Protein AF-A0A951GZU6-F1 (afdb_monomer_lite)

Foldseek 3Di:
DPPPVVVVVVVVVVVVVVVVVVPPPPPQADEDQFDDQCFWLQSHTFGWDQDPVQKIKGWQDDPVDSNGGRFGQDPVRDGHIDIDIDGRQDVGHPDPDDD

Sequence (99 aa):
MRSRSAARAAALALSCTALCVLAAPGSASAAITSVLAGQTMSGNPIACATQSGGVRVCQGIDGGSPTADTRLKSFDGQPLALYVILPPAPAGSDGHYPL

Radius of gyration: 24.71 Å; chains: 1; bounding box: 60×55×59 Å

Structure (mmCIF, N/CA/C/O backbone):
data_AF-A0A951GZU6-F1
#
_entry.id   AF-A0A951GZU6-F1
#
loop_
_atom_site.group_PDB
_atom_site.id
_atom_site.type_symbol
_atom_site.label_atom_id
_atom_site.label_alt_id
_atom_site.label_comp_id
_atom_site.label_asym_id
_atom_site.label_entity_id
_atom_site.label_seq_id
_atom_site.pdbx_PDB_ins_code
_atom_site.Cartn_x
_atom_site.Cartn_y
_atom_site.Cartn_z
_atom_site.occupancy
_atom_site.B_iso_or_equiv
_atom_site.auth_seq_id
_atom_site.auth_comp_id
_atom_site.auth_asym_id
_atom_site.auth_atom_id
_atom_site.pdbx_PDB_model_num
ATOM 1 N N . MET A 1 1 ? 43.139 36.514 -42.964 1.00 50.34 1 MET A N 1
ATOM 2 C CA . MET A 1 1 ? 42.524 36.380 -41.618 1.00 50.34 1 MET A CA 1
ATOM 3 C C . MET A 1 1 ? 41.064 35.887 -41.712 1.00 50.34 1 MET A C 1
ATOM 5 O O . MET A 1 1 ? 40.158 36.655 -41.433 1.00 50.34 1 MET A O 1
ATOM 9 N N . ARG A 1 2 ? 40.794 34.630 -42.121 1.00 53.12 2 ARG A N 1
ATOM 10 C CA . ARG A 1 2 ? 39.407 34.104 -42.271 1.00 53.12 2 ARG A CA 1
ATOM 11 C C . ARG A 1 2 ? 39.160 32.675 -41.745 1.00 53.12 2 ARG A C 1
ATOM 13 O O . ARG A 1 2 ? 38.034 32.207 -41.795 1.00 53.12 2 ARG A O 1
ATOM 20 N N . SER A 1 3 ? 40.163 31.987 -41.194 1.00 51.47 3 SER A N 1
ATOM 21 C CA . SER A 1 3 ? 40.061 30.559 -40.834 1.00 51.47 3 SER A CA 1
ATOM 22 C C . SER A 1 3 ? 39.720 30.258 -39.366 1.00 51.47 3 SER A C 1
ATOM 24 O O . SER A 1 3 ? 39.496 29.103 -39.023 1.00 51.47 3 SER A O 1
ATOM 26 N N . ARG A 1 4 ? 39.651 31.260 -38.475 1.00 49.19 4 ARG A N 1
ATOM 27 C CA . ARG A 1 4 ? 39.423 31.034 -37.028 1.00 49.19 4 ARG A CA 1
ATOM 28 C C . ARG A 1 4 ? 37.943 30.955 -36.619 1.00 49.19 4 ARG A C 1
ATOM 30 O O . ARG A 1 4 ? 37.653 30.532 -35.504 1.00 49.19 4 ARG A O 1
ATOM 37 N N . SER A 1 5 ? 37.015 31.339 -37.499 1.00 50.28 5 SER A N 1
ATOM 38 C CA . SER A 1 5 ? 35.581 31.418 -37.173 1.00 50.28 5 SER A CA 1
ATOM 39 C C . SER A 1 5 ? 34.852 30.072 -37.278 1.00 50.28 5 SER A C 1
ATOM 41 O O . SER A 1 5 ? 33.961 29.807 -36.479 1.00 50.28 5 SER A O 1
ATOM 43 N N . ALA A 1 6 ? 35.261 29.190 -38.196 1.00 50.09 6 ALA A N 1
ATOM 44 C CA . ALA A 1 6 ? 34.608 27.891 -38.403 1.00 50.09 6 ALA A CA 1
ATOM 45 C C . ALA A 1 6 ? 34.881 26.891 -37.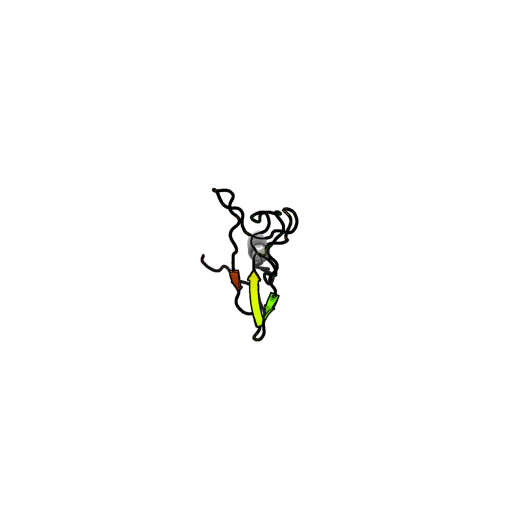261 1.00 50.09 6 ALA A C 1
ATOM 47 O O . ALA A 1 6 ? 33.987 26.163 -36.841 1.00 50.09 6 ALA A O 1
ATOM 48 N N . ALA A 1 7 ? 36.094 26.912 -36.696 1.00 48.81 7 ALA A N 1
ATOM 49 C CA . ALA A 1 7 ? 36.480 26.026 -35.594 1.00 48.81 7 ALA A CA 1
ATOM 50 C C . ALA A 1 7 ? 35.704 26.312 -34.292 1.00 48.81 7 ALA A C 1
ATOM 52 O O . ALA A 1 7 ? 35.429 25.402 -33.516 1.00 48.81 7 ALA A O 1
ATOM 53 N N . ARG A 1 8 ? 35.309 27.574 -34.066 1.00 51.31 8 ARG A N 1
ATOM 54 C CA . ARG A 1 8 ? 34.509 27.977 -32.897 1.00 51.31 8 ARG A CA 1
ATOM 55 C C . ARG A 1 8 ? 33.042 27.563 -33.014 1.00 51.31 8 ARG A C 1
ATOM 57 O O . ARG A 1 8 ? 32.432 27.237 -32.004 1.00 51.31 8 ARG A O 1
ATOM 64 N N . ALA A 1 9 ? 32.498 27.535 -34.232 1.00 49.47 9 ALA A N 1
ATOM 65 C CA . ALA A 1 9 ? 31.128 27.091 -34.482 1.00 49.47 9 ALA A CA 1
ATOM 66 C C . ALA A 1 9 ? 30.970 25.570 -34.296 1.00 49.47 9 ALA A C 1
ATOM 68 O O . ALA A 1 9 ? 29.984 25.121 -33.719 1.00 49.47 9 ALA A O 1
ATOM 69 N N . ALA A 1 10 ? 31.969 24.781 -34.706 1.00 51.88 10 ALA A N 1
ATOM 70 C CA . ALA A 1 10 ? 31.949 23.325 -34.544 1.00 51.88 10 ALA A CA 1
ATOM 71 C C . ALA A 1 10 ? 32.040 22.882 -33.069 1.00 51.88 10 ALA A C 1
ATOM 73 O O . ALA A 1 10 ? 31.375 21.930 -32.666 1.00 51.88 10 ALA A O 1
ATOM 74 N N . ALA A 1 11 ? 32.813 23.599 -32.246 1.00 51.97 11 ALA A N 1
ATOM 75 C CA . ALA A 1 11 ? 32.961 23.290 -30.823 1.00 51.97 11 ALA A CA 1
ATOM 76 C C . ALA A 1 11 ? 31.679 23.553 -30.005 1.00 51.97 11 ALA A C 1
ATOM 78 O O . ALA A 1 11 ? 31.427 22.851 -29.030 1.00 51.97 11 ALA A O 1
ATOM 79 N N . LEU A 1 12 ? 30.854 24.529 -30.410 1.00 50.94 12 LEU A N 1
ATOM 80 C CA . LEU A 1 12 ? 29.588 24.846 -29.735 1.00 50.94 12 LEU A CA 1
ATOM 81 C C . LEU A 1 12 ? 28.463 23.848 -30.062 1.00 50.94 12 LEU A C 1
ATOM 83 O O . LEU A 1 12 ? 27.545 23.663 -29.268 1.00 50.94 12 LEU A O 1
ATOM 87 N N . ALA A 1 13 ? 28.519 23.209 -31.233 1.00 52.75 13 ALA A N 1
ATOM 88 C CA . ALA A 1 13 ? 27.505 22.246 -31.655 1.00 52.75 13 ALA A CA 1
ATOM 89 C C . ALA A 1 13 ? 27.635 20.899 -30.921 1.00 52.75 13 ALA A C 1
ATOM 91 O O . ALA A 1 13 ? 26.624 20.265 -30.632 1.00 52.75 13 ALA A O 1
ATOM 92 N N . LEU A 1 14 ? 28.860 20.486 -30.566 1.00 52.34 14 LEU A N 1
ATOM 93 C CA . LEU A 1 14 ? 29.105 19.244 -29.818 1.00 52.34 14 LEU A CA 1
ATOM 94 C C . LEU A 1 14 ? 28.691 19.324 -28.340 1.00 52.34 14 LEU A C 1
ATOM 96 O O . LEU A 1 14 ? 28.393 18.297 -27.734 1.00 52.34 14 LEU A O 1
ATOM 100 N N . SER A 1 15 ? 28.674 20.519 -27.744 1.00 51.25 15 SER A N 1
ATOM 101 C CA . SER A 1 15 ? 28.318 20.692 -26.331 1.00 51.25 15 SER A CA 1
ATOM 102 C C . SER A 1 15 ? 26.807 20.671 -26.077 1.00 51.25 15 SER A C 1
ATOM 104 O O . SER A 1 15 ? 26.389 20.292 -24.985 1.00 51.25 15 SER A O 1
ATOM 106 N N . CYS A 1 16 ? 25.973 21.003 -27.071 1.00 51.28 16 CYS A N 1
ATOM 107 C CA . CYS A 1 16 ? 24.512 20.940 -26.925 1.00 51.28 16 CYS A CA 1
ATOM 108 C C . CYS A 1 16 ? 23.958 19.509 -26.992 1.00 51.28 16 CYS A C 1
ATOM 110 O O . CYS A 1 16 ? 23.021 19.186 -26.266 1.00 51.28 16 CYS A O 1
ATOM 112 N N . THR A 1 17 ? 24.539 18.621 -27.802 1.00 54.91 17 THR A N 1
ATOM 113 C CA . THR A 1 17 ? 24.065 17.230 -27.925 1.00 54.91 17 THR A CA 1
ATOM 114 C C . THR A 1 17 ? 24.376 16.380 -26.693 1.00 54.91 17 THR A C 1
ATOM 116 O O . THR A 1 17 ? 23.606 15.478 -26.371 1.00 54.91 17 THR A O 1
ATOM 119 N N . ALA A 1 18 ? 25.452 16.687 -25.961 1.00 53.28 18 ALA A N 1
ATOM 120 C CA . ALA A 1 18 ? 25.807 15.976 -24.731 1.00 53.28 18 ALA A CA 1
ATOM 121 C C . ALA A 1 18 ? 24.868 16.309 -23.553 1.00 53.28 18 ALA A C 1
ATOM 123 O O . ALA A 1 18 ? 24.602 15.444 -22.720 1.00 53.28 18 ALA A O 1
ATOM 124 N N . LEU A 1 19 ? 24.317 17.530 -23.498 1.00 52.81 19 LEU A N 1
ATOM 125 C CA . LEU A 1 19 ? 23.400 17.937 -22.425 1.00 52.81 19 LEU A CA 1
ATOM 126 C C . LEU A 1 19 ? 21.993 17.332 -22.563 1.00 52.81 19 LEU A C 1
ATOM 128 O O . LEU A 1 19 ? 21.329 17.115 -21.552 1.00 52.81 19 LEU A O 1
ATOM 132 N N . CYS A 1 20 ? 21.542 17.012 -23.780 1.00 53.56 20 CYS A N 1
ATOM 133 C CA . CYS A 1 20 ? 20.224 16.403 -23.987 1.00 53.56 20 CYS A CA 1
ATOM 134 C C . CYS A 1 20 ? 20.141 14.942 -23.512 1.00 53.56 20 CYS A C 1
ATOM 136 O O . CYS A 1 20 ? 19.050 14.482 -23.186 1.00 53.56 20 CYS A O 1
ATOM 138 N N . VAL A 1 21 ? 21.264 14.218 -23.423 1.00 54.84 21 VAL A N 1
ATOM 139 C CA . VAL A 1 21 ? 21.280 12.817 -22.954 1.00 54.84 21 VAL A CA 1
ATOM 140 C C . VAL A 1 21 ? 21.155 12.719 -21.428 1.00 54.84 21 VAL A C 1
ATOM 142 O O . VAL A 1 21 ? 20.551 11.774 -20.930 1.00 54.84 21 VAL A O 1
ATOM 145 N N . LEU A 1 22 ? 21.651 13.708 -20.672 1.00 54.34 22 LEU A N 1
ATOM 146 C CA . LEU A 1 22 ? 21.530 13.726 -19.205 1.00 54.34 22 LEU A CA 1
ATOM 147 C C . LEU A 1 22 ? 20.175 14.247 -18.701 1.00 54.34 22 LEU A C 1
ATOM 149 O O . LEU A 1 22 ? 19.872 14.103 -17.520 1.00 54.34 22 LEU A O 1
ATOM 153 N N . ALA A 1 23 ? 19.366 14.850 -19.574 1.00 53.06 23 ALA A N 1
ATOM 154 C CA . ALA A 1 23 ? 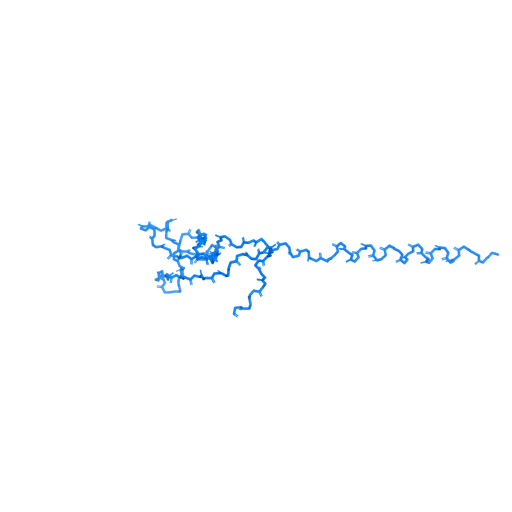18.056 15.395 -19.225 1.00 53.06 23 ALA A CA 1
ATOM 155 C C . ALA A 1 23 ? 16.895 14.425 -19.502 1.00 53.06 23 ALA A C 1
ATOM 157 O O . ALA A 1 23 ? 15.739 14.790 -19.291 1.00 53.06 23 ALA A O 1
ATOM 158 N N . ALA A 1 24 ? 17.171 13.200 -19.965 1.00 53.34 24 ALA A N 1
ATOM 159 C CA . ALA A 1 24 ? 16.147 12.170 -20.034 1.00 53.34 24 ALA A CA 1
ATOM 160 C C . ALA A 1 24 ? 15.751 11.795 -18.594 1.00 53.34 24 ALA A C 1
ATOM 162 O O . ALA A 1 24 ? 16.611 11.308 -17.854 1.00 53.34 24 ALA A O 1
ATOM 163 N N . PRO A 1 25 ? 14.494 12.011 -18.157 1.00 51.28 25 PRO A N 1
ATOM 164 C CA . PRO A 1 25 ? 14.047 11.485 -16.879 1.00 51.28 25 PRO A CA 1
ATOM 165 C C . PRO A 1 25 ? 14.192 9.965 -16.944 1.00 51.28 25 PRO A C 1
ATOM 167 O O . PRO A 1 25 ? 13.464 9.288 -17.669 1.00 51.28 25 PRO A O 1
ATOM 170 N N . GLY A 1 26 ? 15.183 9.428 -16.235 1.00 49.69 26 GLY A N 1
ATOM 171 C CA . GLY A 1 26 ? 15.360 7.993 -16.109 1.00 49.69 26 GLY A CA 1
ATOM 172 C C . GLY A 1 26 ? 14.117 7.418 -15.449 1.00 49.69 26 GLY A C 1
ATOM 173 O O . GLY A 1 26 ? 13.888 7.641 -14.262 1.00 49.69 26 GLY A O 1
ATOM 174 N N . SER A 1 27 ? 13.299 6.692 -16.209 1.00 53.62 27 SER A N 1
ATOM 175 C CA . SER A 1 27 ? 12.164 5.934 -15.684 1.00 53.62 27 SER A CA 1
ATOM 176 C C . SER A 1 27 ? 12.667 4.705 -14.920 1.00 53.62 27 SER A C 1
ATOM 178 O O . SER A 1 27 ? 12.456 3.568 -15.330 1.00 53.62 27 SER A O 1
ATOM 180 N N . ALA A 1 28 ? 13.358 4.920 -13.803 1.00 48.09 28 ALA A N 1
ATOM 181 C CA . ALA A 1 28 ? 13.660 3.873 -12.838 1.00 48.09 28 ALA A CA 1
ATOM 182 C C . ALA A 1 28 ? 12.431 3.674 -11.938 1.00 48.09 28 ALA A C 1
ATOM 184 O O . ALA A 1 28 ? 12.411 4.094 -10.785 1.00 48.09 28 ALA A O 1
ATOM 185 N N . SER A 1 29 ? 11.369 3.084 -12.491 1.00 59.16 29 SER A N 1
ATOM 186 C CA . SER A 1 29 ? 10.235 2.622 -11.686 1.00 59.16 29 SER A CA 1
ATOM 187 C C . SER A 1 29 ? 10.570 1.215 -11.170 1.00 59.16 29 SER A C 1
ATOM 189 O O . SER A 1 29 ? 10.786 0.284 -11.940 1.00 59.16 29 SER A O 1
ATOM 191 N N . ALA A 1 30 ? 10.749 1.069 -9.859 1.00 67.81 30 ALA A N 1
ATOM 192 C CA . ALA A 1 30 ? 11.004 -0.226 -9.232 1.00 67.81 30 ALA A CA 1
ATOM 193 C C . ALA A 1 30 ? 9.711 -1.057 -9.173 1.00 67.81 30 ALA A C 1
ATOM 195 O O . ALA A 1 30 ? 8.613 -0.505 -9.224 1.00 67.81 30 ALA A O 1
ATOM 196 N N . ALA A 1 31 ? 9.832 -2.380 -9.032 1.00 78.00 31 ALA A N 1
ATOM 197 C CA . ALA A 1 31 ? 8.670 -3.229 -8.786 1.00 78.00 31 ALA A CA 1
ATOM 198 C C . ALA A 1 31 ? 7.934 -2.761 -7.516 1.00 78.00 31 ALA A C 1
ATOM 200 O O . ALA A 1 31 ? 8.529 -2.636 -6.444 1.00 78.00 31 ALA A O 1
ATOM 201 N N . ILE A 1 32 ? 6.632 -2.524 -7.637 1.00 85.19 32 ILE A N 1
ATOM 202 C CA . ILE A 1 32 ? 5.732 -2.164 -6.550 1.00 85.19 32 ILE A CA 1
ATOM 203 C C . ILE A 1 32 ? 5.615 -3.364 -5.608 1.00 85.19 32 ILE A C 1
ATOM 205 O O . ILE A 1 32 ? 5.163 -4.451 -5.983 1.00 85.19 32 ILE A O 1
ATOM 209 N N . THR A 1 33 ? 6.042 -3.145 -4.368 1.00 89.44 33 THR A N 1
ATOM 210 C CA . THR A 1 33 ? 5.967 -4.109 -3.260 1.00 89.44 33 THR A CA 1
ATOM 211 C C . THR A 1 33 ? 4.940 -3.708 -2.205 1.00 89.44 33 THR A C 1
ATOM 213 O O . THR A 1 33 ? 4.643 -4.490 -1.305 1.00 89.44 33 THR A O 1
ATOM 216 N N . SER A 1 34 ? 4.385 -2.498 -2.301 1.00 91.81 34 SER A N 1
ATOM 217 C CA . SER A 1 34 ? 3.302 -2.024 -1.446 1.00 91.81 34 SER A CA 1
ATOM 218 C C . SER A 1 34 ? 2.540 -0.870 -2.099 1.00 91.81 34 SER A C 1
ATOM 220 O O . SER A 1 34 ? 3.079 -0.185 -2.968 1.00 91.81 34 SER A O 1
ATOM 222 N N . VAL A 1 35 ? 1.291 -0.653 -1.691 1.00 91.56 35 VAL A N 1
ATOM 223 C CA . VAL A 1 35 ? 0.407 0.379 -2.258 1.00 91.56 35 VAL A CA 1
ATOM 224 C C . VAL A 1 35 ? -0.218 1.252 -1.169 1.00 91.56 35 VAL A C 1
ATOM 226 O O . VAL A 1 35 ? -0.282 0.866 -0.001 1.00 91.56 35 VAL A O 1
ATOM 229 N N . LEU A 1 36 ? -0.710 2.430 -1.570 1.00 93.12 36 LEU A N 1
ATOM 230 C CA . LEU A 1 36 ? -1.576 3.299 -0.756 1.00 93.12 36 LEU A CA 1
ATOM 231 C C . LEU A 1 36 ? -0.966 3.739 0.594 1.00 93.12 36 LEU A C 1
ATOM 233 O O . LEU A 1 36 ? -1.677 3.918 1.583 1.00 93.12 36 LEU A O 1
ATOM 237 N N . ALA A 1 37 ? 0.356 3.944 0.635 1.00 92.69 37 ALA A N 1
ATOM 238 C CA . ALA A 1 37 ? 1.0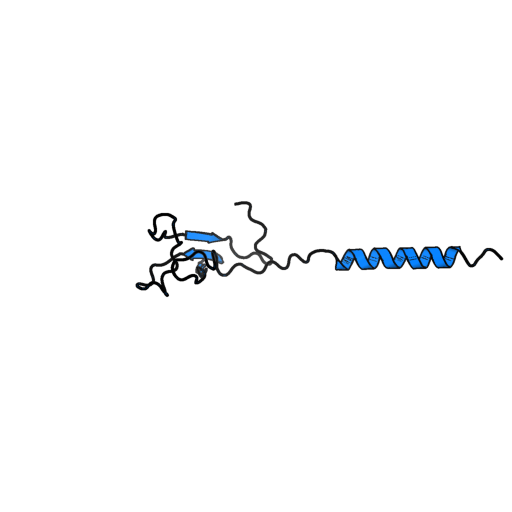56 4.471 1.807 1.00 92.69 37 ALA A CA 1
ATOM 239 C C . ALA A 1 37 ? 0.415 5.778 2.315 1.00 92.69 37 ALA A C 1
ATOM 241 O O . ALA A 1 37 ? 0.076 6.663 1.526 1.00 92.69 37 ALA A O 1
ATOM 242 N N . GLY A 1 38 ? 0.228 5.896 3.633 1.00 94.50 38 GLY A N 1
ATOM 243 C CA . GLY A 1 38 ? -0.405 7.053 4.276 1.00 94.50 38 GLY A CA 1
ATOM 244 C C . GLY A 1 38 ? -1.937 7.107 4.184 1.00 94.50 38 GLY A C 1
ATOM 245 O O . GLY A 1 38 ? -2.557 7.835 4.959 1.00 94.50 38 GLY A O 1
ATOM 246 N N . GLN A 1 39 ? -2.561 6.318 3.302 1.00 95.38 39 GLN A N 1
ATOM 247 C CA . GLN A 1 39 ? -4.016 6.341 3.076 1.00 95.38 39 GLN A CA 1
ATOM 248 C C . GLN A 1 39 ? -4.785 5.312 3.920 1.00 95.38 39 GLN A C 1
ATOM 250 O O . GLN A 1 39 ? -6.013 5.331 3.976 1.00 95.38 39 GLN A O 1
ATOM 255 N N . THR A 1 40 ? -4.083 4.403 4.591 1.00 95.88 40 THR A N 1
ATOM 256 C CA . THR A 1 40 ? -4.685 3.375 5.449 1.00 95.88 40 THR A CA 1
ATOM 257 C C . THR A 1 40 ? -5.030 3.913 6.836 1.00 95.88 40 THR A C 1
ATOM 259 O O . THR A 1 40 ? -4.562 4.991 7.223 1.00 95.88 40 THR A O 1
ATOM 262 N N . MET A 1 41 ? -5.824 3.163 7.609 1.00 95.69 41 MET A N 1
ATOM 263 C CA . MET A 1 41 ? -6.187 3.499 8.993 1.00 95.69 41 MET A CA 1
ATOM 264 C C . MET A 1 41 ? -4.945 3.775 9.852 1.00 95.69 41 MET A C 1
ATOM 266 O O . MET A 1 41 ? -4.848 4.844 10.457 1.00 95.69 41 MET A O 1
ATOM 270 N N . SER A 1 42 ? -3.955 2.881 9.801 1.00 94.62 42 SER A N 1
ATOM 271 C CA . SER A 1 42 ? -2.665 3.024 10.493 1.00 94.62 42 SER A CA 1
ATOM 272 C C . SER A 1 42 ? -1.688 4.006 9.839 1.00 94.62 42 SER A C 1
ATOM 274 O O . SER A 1 42 ? -0.735 4.441 10.481 1.00 94.62 42 SER A O 1
ATOM 276 N N . GLY A 1 43 ? -1.884 4.348 8.563 1.00 94.44 43 GLY A N 1
ATOM 277 C CA . GLY A 1 43 ? -0.908 5.074 7.744 1.00 94.44 43 GLY A CA 1
ATOM 278 C C . GLY A 1 43 ? 0.197 4.183 7.160 1.00 94.44 43 GLY A C 1
ATOM 279 O O . GLY A 1 43 ? 0.906 4.621 6.251 1.00 94.44 43 GLY A O 1
ATOM 280 N N . ASN A 1 44 ? 0.310 2.928 7.609 1.00 95.62 44 ASN A N 1
ATOM 281 C CA . ASN A 1 44 ? 1.239 1.953 7.045 1.00 95.62 44 ASN A CA 1
ATOM 282 C C . ASN A 1 44 ? 0.806 1.545 5.626 1.00 95.62 44 ASN A C 1
ATOM 284 O O . ASN A 1 44 ? -0.393 1.468 5.349 1.00 95.62 44 ASN A O 1
ATOM 288 N N . PRO A 1 45 ? 1.750 1.273 4.713 1.00 94.44 45 PRO A N 1
ATOM 289 C CA . PRO A 1 45 ? 1.411 0.842 3.363 1.00 94.44 45 PRO A CA 1
ATOM 290 C C . PRO A 1 45 ? 0.800 -0.567 3.356 1.00 94.44 45 PRO A C 1
ATOM 292 O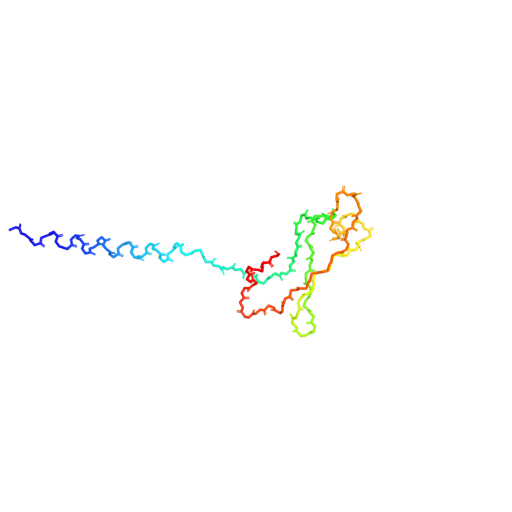 O . PRO A 1 45 ? 1.101 -1.397 4.215 1.00 94.44 45 PRO A O 1
ATOM 295 N N . ILE A 1 46 ? -0.023 -0.860 2.347 1.00 95.12 46 ILE A N 1
ATOM 296 C CA . ILE A 1 46 ? -0.558 -2.208 2.125 1.00 95.12 46 ILE A CA 1
ATOM 297 C C . ILE A 1 46 ? 0.512 -3.031 1.412 1.00 95.12 46 ILE A C 1
ATOM 299 O O . ILE A 1 46 ? 0.796 -2.787 0.239 1.00 95.12 46 ILE A O 1
ATOM 303 N N . ALA A 1 47 ? 1.113 -3.994 2.110 1.00 93.69 47 ALA A N 1
ATOM 304 C CA . ALA A 1 47 ? 2.137 -4.864 1.540 1.00 93.69 47 ALA A CA 1
ATOM 305 C C . ALA A 1 47 ? 1.560 -5.786 0.455 1.00 93.69 47 ALA A C 1
ATOM 307 O O . ALA A 1 47 ? 0.451 -6.310 0.586 1.00 93.69 47 ALA A O 1
ATOM 308 N N . CYS A 1 48 ? 2.335 -6.001 -0.606 1.00 93.00 48 CYS A N 1
ATOM 309 C CA . CYS A 1 48 ? 1.998 -6.913 -1.686 1.00 93.00 48 CYS A CA 1
ATOM 310 C C . CYS A 1 48 ? 2.763 -8.231 -1.525 1.00 93.00 48 CYS A C 1
ATOM 312 O O . CYS A 1 48 ? 3.979 -8.234 -1.333 1.00 93.00 48 CYS A O 1
ATOM 314 N N . ALA A 1 49 ? 2.065 -9.353 -1.661 1.00 92.50 49 ALA A N 1
ATOM 315 C CA . ALA A 1 49 ? 2.643 -10.688 -1.680 1.00 92.50 49 ALA A CA 1
ATOM 316 C C . ALA A 1 49 ? 2.601 -11.270 -3.097 1.00 92.50 49 ALA A C 1
ATOM 318 O O . ALA A 1 49 ? 1.574 -11.206 -3.778 1.00 92.50 49 ALA A O 1
ATOM 319 N N . THR A 1 50 ? 3.709 -11.866 -3.530 1.00 90.56 50 THR A N 1
ATOM 320 C CA . THR A 1 50 ? 3.771 -12.625 -4.783 1.00 90.56 50 THR A CA 1
ATOM 321 C C . THR A 1 50 ? 3.075 -13.972 -4.605 1.00 90.56 50 THR A C 1
ATOM 323 O O . THR A 1 50 ? 3.390 -14.726 -3.687 1.00 90.56 50 THR A O 1
ATOM 326 N N . GLN A 1 51 ? 2.141 -14.274 -5.498 1.00 90.06 51 GLN A N 1
ATOM 327 C CA . GLN A 1 51 ? 1.377 -15.516 -5.547 1.00 90.06 51 GLN A CA 1
ATOM 328 C C . GLN A 1 51 ? 2.005 -16.519 -6.525 1.00 90.06 51 GLN A C 1
ATOM 330 O O . GLN A 1 51 ? 2.910 -16.198 -7.305 1.00 90.06 51 GLN A O 1
ATOM 335 N N . SER A 1 52 ? 1.486 -17.748 -6.529 1.00 84.81 52 SER A N 1
ATOM 336 C CA . SER A 1 52 ? 1.808 -18.742 -7.557 1.00 84.81 52 SER A CA 1
ATOM 337 C C . SER A 1 52 ? 1.469 -18.195 -8.951 1.00 84.81 52 SER A C 1
ATOM 339 O O . SER A 1 52 ? 0.356 -17.720 -9.168 1.00 84.81 52 SER A O 1
ATOM 341 N N . GLY A 1 53 ? 2.414 -18.245 -9.893 1.00 81.06 53 GLY A N 1
ATOM 342 C CA . GLY A 1 53 ? 2.279 -17.601 -11.209 1.00 81.06 53 GLY A CA 1
ATOM 343 C C . GLY A 1 53 ? 2.856 -16.180 -11.289 1.00 81.06 53 GLY A C 1
ATOM 344 O O . GLY A 1 53 ? 2.794 -15.559 -12.346 1.00 81.06 53 GLY A O 1
ATOM 345 N N . GLY A 1 54 ? 3.436 -15.660 -10.200 1.00 83.50 54 GLY A N 1
ATOM 346 C CA . GLY A 1 54 ? 4.186 -14.399 -10.184 1.00 83.50 54 GLY A CA 1
ATOM 347 C C . GLY A 1 54 ? 3.332 -13.143 -10.008 1.00 83.50 54 GLY A C 1
ATOM 348 O O . GLY A 1 54 ? 3.882 -12.079 -9.742 1.00 83.50 54 GLY A O 1
ATOM 349 N N . VAL A 1 55 ? 2.004 -13.261 -10.106 1.00 88.12 55 VAL A N 1
ATOM 350 C CA . VAL A 1 55 ? 1.040 -12.184 -9.826 1.00 88.12 55 VAL A CA 1
ATOM 351 C C . VAL A 1 55 ? 1.240 -11.678 -8.402 1.00 88.12 55 VAL A C 1
ATOM 353 O O . VAL A 1 55 ? 1.475 -12.471 -7.492 1.00 88.12 55 VAL A O 1
ATOM 356 N N . ARG A 1 56 ? 1.129 -10.368 -8.186 1.00 90.94 56 ARG A N 1
ATOM 357 C CA . ARG A 1 56 ? 1.269 -9.779 -6.850 1.00 90.94 56 ARG A CA 1
ATOM 358 C C . ARG A 1 56 ? -0.079 -9.292 -6.356 1.00 90.94 56 ARG A C 1
ATOM 360 O O . ARG A 1 56 ? -0.838 -8.681 -7.100 1.00 90.94 56 ARG A O 1
ATOM 367 N N . VAL A 1 57 ? -0.357 -9.557 -5.091 1.00 93.31 57 VAL A N 1
ATOM 368 C CA . VAL A 1 57 ? -1.617 -9.220 -4.433 1.00 93.31 57 VAL A CA 1
ATOM 369 C C . VAL A 1 57 ? -1.323 -8.358 -3.221 1.00 93.31 57 VAL A C 1
ATOM 371 O O . VAL A 1 57 ? -0.572 -8.784 -2.348 1.00 93.31 57 VAL A O 1
ATOM 374 N N . CYS A 1 58 ? -1.949 -7.191 -3.136 1.00 94.44 58 CYS A N 1
ATOM 375 C CA . CYS A 1 58 ? -1.887 -6.301 -1.982 1.00 94.44 58 CYS A CA 1
ATOM 376 C C . CYS A 1 58 ? -3.278 -6.241 -1.345 1.00 94.44 58 CYS A C 1
ATOM 378 O O . CYS A 1 58 ? -4.239 -5.827 -1.997 1.00 94.44 58 CYS A O 1
ATOM 380 N N . GLN A 1 59 ? -3.395 -6.660 -0.087 1.00 96.12 59 GLN A N 1
ATOM 381 C CA . GLN A 1 59 ? -4.674 -6.729 0.617 1.00 96.12 59 GLN A CA 1
ATOM 382 C C . GLN A 1 59 ? -4.632 -5.897 1.896 1.00 96.12 59 GLN A C 1
ATOM 384 O O . GLN A 1 59 ? -3.784 -6.125 2.756 1.00 96.12 59 GLN A O 1
ATOM 389 N N . GLY A 1 60 ? -5.576 -4.965 2.033 1.00 95.75 60 GLY A N 1
ATOM 390 C CA . GLY A 1 60 ? -5.803 -4.269 3.298 1.00 95.75 60 GLY A CA 1
ATOM 391 C C . GLY A 1 60 ? -6.427 -5.227 4.310 1.00 95.75 60 GLY A C 1
ATOM 392 O O . GLY A 1 60 ? -7.497 -5.784 4.053 1.00 95.75 60 GLY A O 1
ATOM 393 N N . ILE A 1 61 ? -5.762 -5.420 5.446 1.00 95.25 61 ILE A N 1
ATOM 394 C CA . ILE A 1 61 ? -6.182 -6.339 6.508 1.00 95.25 61 ILE A CA 1
ATOM 395 C C . ILE A 1 61 ? -6.569 -5.584 7.776 1.00 95.25 61 ILE A C 1
ATOM 397 O O . ILE A 1 61 ? -5.954 -4.574 8.126 1.00 95.25 61 ILE A O 1
ATOM 401 N N . ASP A 1 62 ? -7.568 -6.117 8.478 1.00 95.56 62 ASP A N 1
ATOM 402 C CA . ASP A 1 62 ? -7.849 -5.716 9.851 1.00 95.56 62 ASP A CA 1
ATOM 403 C C . ASP A 1 62 ? -6.753 -6.286 10.761 1.00 95.56 62 ASP A C 1
ATOM 405 O O . ASP A 1 62 ? -6.601 -7.501 10.889 1.00 95.56 62 ASP A O 1
ATOM 409 N N . GLY A 1 63 ? -5.960 -5.399 11.359 1.00 90.00 63 GLY A N 1
ATOM 410 C CA . GLY A 1 63 ? -4.877 -5.769 12.266 1.00 90.00 63 GLY A CA 1
ATOM 411 C C . GLY A 1 63 ? -5.305 -5.893 13.730 1.00 90.00 63 GLY A C 1
ATOM 412 O O . GLY A 1 63 ? -4.441 -6.004 14.600 1.00 90.00 63 GLY A O 1
ATOM 413 N N . GLY A 1 64 ? -6.604 -5.789 14.035 1.00 90.38 64 GLY A N 1
ATOM 414 C CA . GLY A 1 64 ? -7.146 -5.836 15.398 1.00 90.38 64 GLY A CA 1
ATOM 415 C C . GLY A 1 64 ? -6.793 -4.620 16.264 1.00 90.38 64 GLY A C 1
ATOM 416 O O . GLY A 1 64 ? -7.149 -4.570 17.440 1.00 90.38 64 GLY A O 1
ATOM 417 N N . SER A 1 65 ? -6.082 -3.637 15.706 1.00 91.50 65 SER A N 1
ATOM 418 C CA . SER A 1 65 ? -5.704 -2.393 16.374 1.00 91.50 65 SER A CA 1
ATOM 419 C C . SER A 1 65 ? -5.490 -1.266 15.356 1.00 91.50 65 SER A C 1
ATOM 421 O O . SER A 1 65 ? -5.106 -1.542 14.216 1.00 91.50 65 SER A O 1
ATOM 423 N N . PRO A 1 66 ? -5.659 0.011 15.750 1.00 86.88 66 PRO A N 1
ATOM 424 C CA . PRO A 1 66 ? -5.509 1.141 14.830 1.00 86.88 66 PRO A CA 1
ATOM 425 C C . PRO A 1 66 ? -4.130 1.240 14.168 1.00 86.88 66 PRO A C 1
ATOM 427 O O . PRO A 1 66 ? -4.025 1.742 13.057 1.00 86.88 66 PRO A O 1
ATOM 430 N N . THR A 1 67 ? -3.070 0.769 14.829 1.00 90.50 67 THR A N 1
ATOM 431 C CA . THR A 1 67 ? -1.690 0.823 14.317 1.00 90.50 67 THR A CA 1
ATOM 432 C C . THR A 1 67 ? -1.338 -0.343 13.393 1.00 90.50 67 THR A C 1
ATOM 434 O O . THR A 1 67 ? -0.361 -0.247 12.650 1.00 90.50 67 THR A O 1
ATOM 437 N N . ALA A 1 68 ? -2.127 -1.420 13.403 1.00 92.75 68 ALA A N 1
ATOM 438 C CA . ALA A 1 68 ? -1.945 -2.588 12.541 1.00 92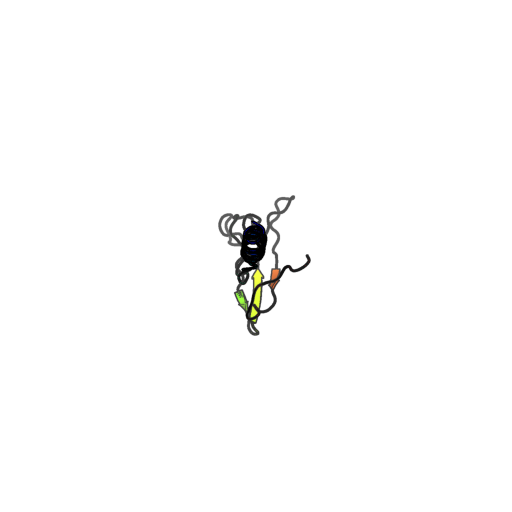.75 68 ALA A CA 1
ATOM 439 C C . ALA A 1 68 ? -3.002 -2.688 11.425 1.00 92.75 68 ALA A C 1
ATOM 441 O O . ALA A 1 68 ? -2.830 -3.464 10.489 1.00 92.75 68 ALA A O 1
ATOM 442 N N . ASP A 1 69 ? -4.090 -1.915 11.504 1.00 95.38 69 ASP A N 1
ATOM 443 C CA . ASP A 1 69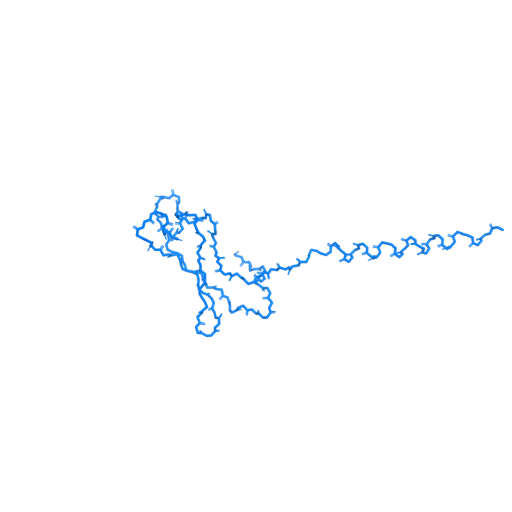 ? -5.138 -1.894 10.486 1.00 95.38 69 ASP A CA 1
ATOM 444 C C . ASP A 1 69 ? -4.647 -1.194 9.208 1.00 95.38 69 ASP A C 1
ATOM 446 O O . ASP A 1 69 ? -4.320 -0.000 9.192 1.00 95.38 69 ASP A O 1
ATOM 450 N N . THR A 1 70 ? -4.566 -1.960 8.123 1.00 96.81 70 THR A N 1
ATOM 451 C CA . THR A 1 70 ? -4.108 -1.494 6.805 1.00 96.81 70 THR A CA 1
ATOM 452 C C . THR A 1 70 ? -5.263 -1.310 5.821 1.00 96.81 70 THR A C 1
ATOM 454 O O . THR A 1 70 ? -5.034 -1.022 4.646 1.00 96.81 70 THR A O 1
ATOM 457 N N . ARG A 1 71 ? -6.517 -1.426 6.274 1.00 96.69 71 ARG A N 1
ATOM 458 C CA . ARG A 1 71 ? -7.687 -1.035 5.477 1.00 96.69 71 ARG A CA 1
ATOM 459 C C . ARG A 1 71 ? -7.654 0.464 5.173 1.00 96.69 71 ARG A C 1
ATOM 461 O O . ARG A 1 71 ? -7.053 1.249 5.910 1.00 96.69 71 ARG A O 1
ATOM 468 N N . LEU A 1 72 ? -8.274 0.865 4.067 1.00 96.12 72 LEU A N 1
ATOM 469 C CA . LEU A 1 72 ? -8.279 2.253 3.611 1.00 96.12 72 LEU A CA 1
ATOM 470 C C . LEU A 1 72 ? -9.139 3.126 4.533 1.00 96.12 72 LEU A C 1
ATOM 472 O O . LEU A 1 72 ? -10.232 2.717 4.932 1.00 96.12 72 LEU A O 1
ATOM 476 N N . LYS A 1 73 ? -8.669 4.346 4.812 1.00 94.06 73 LYS A N 1
ATOM 477 C CA . LYS A 1 73 ? -9.503 5.397 5.401 1.00 94.06 73 LYS A CA 1
ATOM 478 C C . LYS A 1 73 ? -10.614 5.788 4.431 1.00 94.06 73 LYS A C 1
ATOM 480 O O . LYS A 1 73 ? -10.368 6.034 3.253 1.00 94.06 73 LYS A O 1
ATOM 485 N N . SER A 1 74 ? -11.819 5.908 4.963 1.00 93.44 74 SER A N 1
ATOM 486 C CA . SER A 1 74 ? -12.992 6.396 4.243 1.00 93.44 74 SER A CA 1
ATOM 487 C C . SER A 1 74 ? -13.460 7.730 4.798 1.00 93.44 74 SER A C 1
ATOM 489 O O . SER A 1 74 ? -13.145 8.090 5.934 1.00 93.44 74 SER A O 1
ATOM 491 N N . PHE A 1 75 ? -14.260 8.445 4.014 1.00 94.50 75 PHE A N 1
ATOM 492 C CA . PHE A 1 75 ? -14.858 9.717 4.416 1.00 94.50 75 PHE A CA 1
ATOM 493 C C . PHE A 1 75 ? -15.869 9.567 5.565 1.00 94.50 75 PHE A C 1
ATOM 495 O O . PHE A 1 75 ? -16.082 10.512 6.318 1.00 94.50 75 PHE A O 1
ATOM 502 N N . ASP A 1 76 ? -16.487 8.394 5.705 1.00 94.31 76 ASP A N 1
ATOM 503 C CA . ASP A 1 76 ? -17.483 8.070 6.733 1.00 94.31 76 ASP A CA 1
ATOM 504 C C . ASP A 1 76 ? -16.872 7.408 7.980 1.00 94.31 76 ASP A C 1
ATOM 506 O O . ASP A 1 76 ? -17.586 7.034 8.911 1.00 94.31 76 ASP A O 1
ATOM 510 N N . GLY A 1 77 ? -15.543 7.263 8.014 1.00 90.25 77 GLY A N 1
ATOM 511 C CA . GLY A 1 77 ? -14.819 6.649 9.124 1.00 90.25 77 GLY A CA 1
ATOM 512 C C . GLY A 1 77 ? -14.913 5.121 9.186 1.00 90.25 77 GLY A C 1
ATOM 513 O O . GLY A 1 77 ? -14.309 4.533 10.083 1.00 90.25 77 GLY A O 1
ATOM 514 N N . GLN A 1 78 ? -15.611 4.465 8.251 1.00 93.88 78 GLN A N 1
ATOM 515 C CA . GLN A 1 78 ? -15.617 3.005 8.154 1.00 93.88 78 GLN A CA 1
ATOM 516 C C . GLN A 1 78 ? -14.398 2.524 7.349 1.00 93.88 78 GLN A C 1
ATOM 518 O O . GLN A 1 78 ? -14.187 2.997 6.234 1.00 93.88 78 GLN A O 1
ATOM 523 N N . PRO A 1 79 ? -13.572 1.595 7.863 1.00 94.88 79 PRO A N 1
ATOM 524 C CA . PRO A 1 79 ? -12.419 1.102 7.112 1.00 94.88 79 PRO A CA 1
ATOM 525 C C . PRO A 1 79 ? -12.831 0.255 5.897 1.00 94.88 79 PRO A C 1
ATOM 527 O O . PRO A 1 79 ? -13.588 -0.707 6.044 1.00 94.88 79 PRO A O 1
ATOM 530 N N . LEU A 1 80 ? -12.276 0.534 4.710 1.00 95.19 80 LEU A N 1
ATOM 531 C CA . LEU A 1 80 ? -12.504 -0.298 3.517 1.00 95.19 80 LEU A CA 1
ATOM 532 C C . LEU A 1 80 ? -11.396 -1.332 3.331 1.00 95.19 80 LEU A C 1
ATOM 534 O O . LEU A 1 80 ? -10.218 -0.996 3.189 1.00 95.19 80 LEU A O 1
ATOM 538 N N . ALA A 1 81 ? -11.781 -2.603 3.237 1.00 93.31 81 ALA A N 1
ATOM 539 C CA . ALA A 1 81 ? -10.885 -3.640 2.748 1.00 93.31 81 ALA A CA 1
ATOM 540 C C . ALA A 1 81 ? -10.698 -3.476 1.235 1.00 93.31 81 ALA A C 1
ATOM 542 O O . ALA A 1 81 ? -11.657 -3.543 0.468 1.00 93.31 81 ALA A O 1
ATOM 543 N N . LEU A 1 82 ? -9.454 -3.262 0.813 1.00 92.62 82 LEU A N 1
ATOM 544 C CA . LEU A 1 82 ? -9.084 -3.197 -0.596 1.00 92.62 82 LEU A CA 1
ATOM 545 C C . LEU A 1 82 ? -8.262 -4.413 -0.990 1.00 92.62 82 LEU A C 1
ATOM 547 O O . LEU A 1 82 ? -7.491 -4.947 -0.191 1.00 92.62 82 LEU A O 1
ATOM 551 N N . TYR A 1 83 ? -8.412 -4.800 -2.251 1.00 93.69 83 TYR A N 1
ATOM 552 C CA . TYR A 1 83 ? -7.668 -5.880 -2.871 1.00 93.69 83 TYR A CA 1
ATOM 553 C C . TYR A 1 83 ? -7.134 -5.393 -4.215 1.00 93.69 83 TYR A C 1
ATOM 555 O O . TYR A 1 83 ? -7.899 -5.148 -5.146 1.00 93.69 83 TYR A O 1
ATOM 563 N N . VAL A 1 84 ? -5.820 -5.210 -4.295 1.00 91.25 84 VAL A N 1
ATOM 564 C CA . VAL A 1 84 ? -5.132 -4.742 -5.499 1.00 91.25 84 VAL A CA 1
ATOM 565 C C . VAL A 1 84 ? -4.346 -5.903 -6.081 1.00 91.25 84 VAL A C 1
ATOM 567 O O . VAL A 1 84 ? -3.532 -6.516 -5.392 1.00 91.25 84 VAL A O 1
ATOM 570 N N . ILE A 1 85 ? -4.583 -6.193 -7.356 1.00 90.00 85 ILE A N 1
ATOM 571 C CA . ILE A 1 85 ? -3.832 -7.196 -8.106 1.00 90.00 85 ILE A CA 1
ATOM 572 C C . ILE A 1 85 ? -2.928 -6.454 -9.072 1.00 90.00 85 ILE A C 1
ATOM 574 O O . ILE A 1 85 ? -3.397 -5.711 -9.931 1.00 90.00 85 ILE A O 1
ATOM 578 N N . LEU A 1 86 ? -1.631 -6.672 -8.928 1.00 86.12 86 LEU A N 1
ATOM 579 C CA . LEU A 1 86 ? -0.633 -6.192 -9.863 1.00 86.12 86 LEU A CA 1
ATOM 580 C C . LEU A 1 86 ? -0.205 -7.360 -10.754 1.00 86.12 86 LEU A C 1
ATOM 582 O O . LEU A 1 86 ? -0.117 -8.500 -10.276 1.00 86.12 86 LEU A O 1
ATOM 586 N N . PRO A 1 87 ? 0.102 -7.104 -12.037 1.00 80.00 87 PRO A N 1
ATOM 587 C CA . PRO A 1 87 ? 0.681 -8.125 -12.901 1.00 80.00 87 PRO A CA 1
ATOM 588 C C . PRO A 1 87 ? 1.955 -8.705 -12.266 1.00 80.00 87 PRO A C 1
ATOM 590 O O . PRO A 1 87 ? 2.561 -8.072 -11.384 1.00 80.00 87 PRO A O 1
ATOM 593 N N . PRO A 1 88 ? 2.415 -9.884 -12.718 1.00 81.50 88 PRO A N 1
ATOM 594 C CA . PRO A 1 88 ? 3.767 -10.313 -12.413 1.00 81.50 88 PRO A CA 1
ATOM 595 C C . PRO A 1 88 ? 4.738 -9.192 -12.749 1.00 81.50 88 PRO A C 1
ATOM 597 O O . PRO A 1 88 ? 4.597 -8.569 -13.801 1.00 81.50 88 PRO A O 1
ATOM 600 N N . ALA A 1 89 ? 5.672 -8.901 -11.841 1.00 68.25 89 ALA A N 1
ATOM 601 C CA . ALA A 1 89 ? 6.706 -7.923 -12.140 1.00 68.25 89 ALA A CA 1
ATOM 602 C C . ALA A 1 89 ? 7.392 -8.380 -13.441 1.00 68.25 89 ALA A C 1
ATOM 604 O O . ALA A 1 89 ? 7.902 -9.507 -13.476 1.00 68.25 89 ALA A O 1
ATOM 605 N N . PRO A 1 90 ? 7.357 -7.590 -14.532 1.00 61.56 90 PRO A N 1
ATOM 606 C CA . PRO A 1 90 ? 8.131 -7.934 -15.712 1.00 61.56 90 PRO A CA 1
ATOM 607 C C . PRO A 1 90 ? 9.622 -7.914 -15.338 1.00 61.56 90 PRO A C 1
ATOM 609 O O . PRO A 1 90 ? 10.003 -7.477 -14.254 1.00 61.56 90 PRO A O 1
ATOM 612 N N . ALA A 1 91 ? 10.513 -8.289 -16.254 1.00 57.12 91 ALA A N 1
ATOM 613 C CA . ALA A 1 91 ? 11.951 -8.028 -16.089 1.00 57.12 91 ALA A CA 1
ATOM 614 C C . ALA A 1 91 ? 12.302 -6.511 -16.041 1.00 57.12 91 ALA A C 1
ATOM 616 O O . ALA A 1 91 ? 13.458 -6.136 -16.222 1.00 57.12 91 ALA A O 1
ATOM 617 N N . GLY A 1 92 ? 11.307 -5.638 -15.839 1.00 57.78 92 GLY A N 1
ATOM 618 C CA . GLY A 1 92 ? 11.370 -4.184 -15.842 1.00 57.78 92 GLY A CA 1
ATOM 619 C C . GLY A 1 92 ? 10.327 -3.572 -14.899 1.00 57.78 92 GLY A C 1
ATOM 620 O O . GLY A 1 92 ? 9.760 -4.245 -14.041 1.00 57.78 92 GLY A O 1
ATOM 621 N N . SER A 1 93 ? 10.100 -2.273 -15.049 1.00 67.00 93 SER A N 1
ATOM 622 C CA . SER A 1 93 ? 9.281 -1.462 -14.153 1.00 67.00 93 SER A CA 1
ATOM 623 C C . SER A 1 93 ? 7.781 -1.767 -14.198 1.00 67.00 93 SER A C 1
ATOM 625 O O . SER A 1 93 ? 7.234 -2.107 -15.249 1.00 67.00 93 SER A O 1
ATOM 627 N N . ASP A 1 94 ? 7.089 -1.539 -13.075 1.00 71.00 94 ASP A N 1
ATOM 628 C CA . ASP A 1 94 ? 5.640 -1.335 -13.101 1.00 71.00 94 ASP A CA 1
ATOM 629 C C . ASP A 1 94 ? 5.391 0.009 -13.789 1.00 71.00 94 ASP A C 1
ATOM 631 O O . ASP A 1 94 ? 5.675 1.078 -13.241 1.00 71.00 94 ASP A O 1
ATOM 635 N N . GLY A 1 95 ? 5.002 -0.051 -15.063 1.00 66.38 95 GLY A N 1
ATOM 636 C CA . GLY A 1 95 ? 4.752 1.131 -15.882 1.00 66.38 95 GLY A CA 1
ATOM 637 C C . GLY A 1 95 ? 3.624 2.009 -15.327 1.00 66.38 95 GLY A C 1
ATOM 638 O O . GLY A 1 95 ? 2.965 1.679 -14.342 1.00 66.38 95 GLY A O 1
ATOM 639 N N . HIS A 1 96 ? 3.364 3.134 -15.994 1.00 61.50 96 HIS A N 1
ATOM 640 C CA . HIS A 1 96 ? 2.199 3.962 -15.691 1.00 61.50 96 HIS A CA 1
ATOM 641 C C . HIS A 1 96 ? 0.923 3.214 -16.097 1.00 61.50 96 HIS A C 1
ATOM 643 O O . HIS A 1 96 ? 0.534 3.229 -17.262 1.00 61.50 96 HIS A O 1
ATOM 649 N N . TYR A 1 97 ? 0.289 2.532 -15.146 1.00 55.50 97 TYR A N 1
ATOM 650 C CA . TYR A 1 97 ? -1.051 1.992 -15.347 1.00 55.50 97 TYR A CA 1
ATOM 651 C C . TYR A 1 97 ? -2.052 3.158 -15.369 1.00 55.50 97 TYR A C 1
ATOM 653 O O . TYR A 1 97 ? -2.091 3.912 -14.392 1.00 55.50 97 TYR A O 1
ATOM 661 N N . PRO A 1 98 ? -2.835 3.352 -16.450 1.00 52.41 98 PRO A N 1
ATOM 662 C CA . PRO A 1 98 ? -3.969 4.261 -16.398 1.00 52.41 98 PRO A CA 1
ATOM 663 C C . PRO A 1 98 ? -4.975 3.686 -15.396 1.00 52.41 98 PRO A C 1
ATOM 665 O O . PRO A 1 98 ? -5.410 2.543 -15.543 1.00 52.41 98 PRO A O 1
ATOM 668 N N . LEU A 1 99 ? -5.257 4.461 -14.349 1.00 50.53 99 LEU A N 1
ATOM 669 C CA . LEU A 1 99 ? -6.326 4.189 -13.390 1.00 50.53 99 LEU A CA 1
ATOM 670 C C . LEU A 1 99 ? -7.670 4.611 -13.983 1.00 50.53 99 LEU A C 1
ATOM 672 O O . LEU A 1 99 ? -7.716 5.719 -14.567 1.00 50.53 99 LEU A O 1
#

pLDDT: mean 76.44, std 18.91, range [48.09, 96.81]

Secondary structure (DSSP, 8-state):
--SHHHHHHHHHHHHHHHHHHHTS-----PPP-EE-TTTBSSS--EEEEEPTTS-EEEE----SSTTT--SBP-TTSPPBP-EEEEPPP-SS-------